Protein AF-W4KD29-F1 (afdb_monomer_lite)

Foldseek 3Di:
DDDDDDPDPDPDDDDPVNCVQQVWDQDPVQQKTKRQDHDPPDPPPDNIDMDHDDDPDD

InterPro domains:
  IPR021109 Aspartic peptidase domain superfamily [G3DSA:2.40.70.10] (3-50)

Secondary structure (DSSP, 8-state):
-------TT-S----HHHHHHH-PEEETTTTEEEES---TT-S---S-EEEEPPP---

Organism: Heterobasidion irregulare (strain TC 32-1) (NCBI:txid747525)

Structure (mmCIF, N/CA/C/O backbone):
data_AF-W4KD29-F1
#
_entry.id   AF-W4KD29-F1
#
loop_
_atom_site.group_PDB
_atom_site.id
_atom_site.type_symbol
_atom_site.label_atom_id
_atom_site.label_alt_id
_atom_site.label_comp_id
_atom_site.label_asym_id
_atom_site.label_entity_id
_atom_site.label_seq_id
_atom_site.pdbx_PDB_ins_code
_atom_site.Cartn_x
_atom_site.Cartn_y
_atom_site.Cartn_z
_atom_site.occupancy
_atom_site.B_iso_or_equiv
_atom_site.auth_seq_id
_atom_site.auth_comp_id
_atom_site.auth_asym_id
_atom_site.auth_atom_id
_atom_site.pdbx_PDB_model_num
ATOM 1 N N . GLU A 1 1 ? -14.122 11.048 -21.642 1.00 60.91 1 GLU A N 1
ATOM 2 C CA . GLU A 1 1 ? -15.184 11.103 -20.615 1.00 60.91 1 GLU A CA 1
ATOM 3 C C . GLU A 1 1 ? -14.540 11.184 -19.242 1.00 60.91 1 GLU A C 1
ATOM 5 O O . GLU A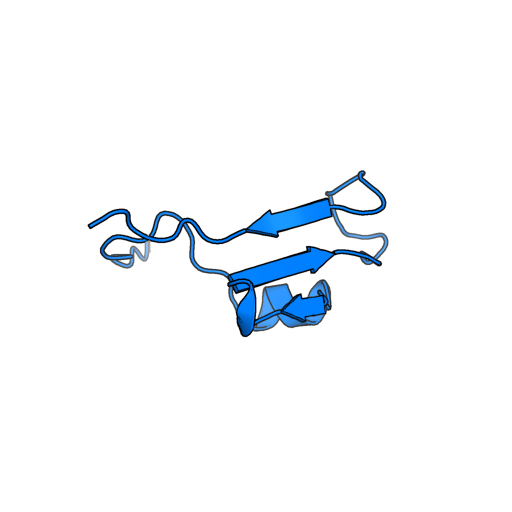 1 1 ? -13.468 10.617 -19.067 1.00 60.91 1 GLU A O 1
ATOM 10 N N . LEU A 1 2 ? -15.145 11.913 -18.304 1.00 66.19 2 LEU A N 1
ATOM 11 C CA . LEU A 1 2 ? -14.697 11.947 -16.912 1.00 66.19 2 LEU A CA 1
ATOM 12 C C . LEU A 1 2 ? -15.482 10.877 -16.148 1.00 66.19 2 LEU A C 1
ATOM 14 O O . LEU A 1 2 ? -16.684 11.027 -15.941 1.00 66.19 2 LEU A O 1
ATOM 18 N N . LEU A 1 3 ? -14.814 9.790 -15.771 1.00 78.00 3 LEU A N 1
ATOM 19 C CA . LEU A 1 3 ? -15.410 8.734 -14.960 1.00 78.00 3 LEU A CA 1
ATOM 20 C C . LEU A 1 3 ? -15.174 9.070 -13.486 1.00 78.00 3 LEU A C 1
ATOM 22 O O . LEU A 1 3 ? -14.031 9.172 -13.049 1.00 78.00 3 LEU A O 1
ATOM 26 N N . ALA A 1 4 ? -16.255 9.268 -12.735 1.00 82.88 4 ALA A N 1
ATOM 27 C CA . ALA A 1 4 ? -16.219 9.509 -11.298 1.00 82.88 4 ALA A CA 1
ATOM 28 C C . ALA A 1 4 ? -16.926 8.359 -10.573 1.00 82.88 4 ALA A C 1
ATOM 30 O O . ALA A 1 4 ? -18.027 7.965 -10.958 1.00 82.88 4 ALA A O 1
ATOM 31 N N . ALA A 1 5 ? -16.296 7.832 -9.524 1.00 85.19 5 ALA A N 1
ATOM 32 C CA . ALA A 1 5 ? -16.861 6.800 -8.664 1.00 85.19 5 ALA A CA 1
ATOM 33 C C . ALA A 1 5 ? -17.057 7.357 -7.249 1.00 85.19 5 ALA A C 1
ATOM 35 O O . ALA A 1 5 ? -16.195 8.059 -6.725 1.00 85.19 5 ALA A O 1
ATOM 36 N N . ASN A 1 6 ? -18.198 7.046 -6.633 1.00 87.12 6 ASN A N 1
ATOM 37 C CA . ASN A 1 6 ? -18.455 7.380 -5.236 1.00 87.12 6 ASN A CA 1
ATOM 38 C C . ASN A 1 6 ? -17.648 6.433 -4.332 1.00 87.12 6 ASN A C 1
ATOM 40 O O . ASN A 1 6 ? -17.834 5.220 -4.404 1.00 87.12 6 ASN A O 1
ATOM 44 N N . LEU A 1 7 ? -16.771 6.988 -3.492 1.00 86.62 7 LEU A N 1
ATOM 45 C CA . LEU A 1 7 ? -15.914 6.232 -2.568 1.00 86.62 7 LEU A CA 1
ATOM 46 C C . LEU A 1 7 ? -16.592 5.943 -1.214 1.00 86.62 7 LEU A C 1
ATOM 48 O O . LEU A 1 7 ? -16.005 5.303 -0.344 1.00 86.62 7 LEU A O 1
ATOM 52 N N . GLY A 1 8 ? -17.828 6.407 -1.014 1.00 86.75 8 GLY A N 1
ATOM 53 C CA . GLY A 1 8 ? -18.535 6.286 0.256 1.00 86.75 8 GLY A CA 1
ATOM 54 C C . GLY A 1 8 ? -17.891 7.148 1.342 1.00 86.75 8 GLY A C 1
ATOM 55 O O . GLY A 1 8 ? -17.717 8.350 1.156 1.00 86.75 8 GLY A O 1
ATOM 56 N N . GLY A 1 9 ? -17.575 6.534 2.486 1.00 83.81 9 GLY A N 1
ATOM 57 C CA . GLY A 1 9 ? -16.904 7.192 3.616 1.00 83.81 9 GLY A CA 1
ATOM 58 C C . GLY A 1 9 ? -15.376 7.207 3.523 1.00 83.81 9 GLY A C 1
ATOM 59 O O . GLY A 1 9 ? -14.719 7.747 4.410 1.00 83.81 9 GLY A O 1
ATOM 60 N N . GLU A 1 10 ? -14.808 6.615 2.473 1.00 81.81 10 GLU A N 1
ATOM 61 C CA . GLU A 1 10 ? -13.366 6.463 2.331 1.00 81.81 10 GLU A CA 1
ATOM 62 C C . GLU A 1 10 ? -12.746 7.643 1.580 1.00 81.81 10 GLU A C 1
ATOM 64 O O . GLU A 1 10 ? -13.253 8.098 0.555 1.00 81.81 10 GLU A O 1
ATOM 69 N N . ASN A 1 11 ? -11.596 8.111 2.066 1.00 79.81 11 ASN A N 1
ATOM 70 C CA . ASN A 1 11 ? -10.849 9.195 1.420 1.00 79.81 11 ASN A CA 1
ATOM 71 C C . ASN A 1 11 ? -9.952 8.695 0.278 1.00 79.81 11 ASN A C 1
ATOM 73 O O . ASN A 1 11 ? -9.565 9.473 -0.593 1.00 79.81 11 ASN A O 1
ATOM 77 N N . VAL A 1 12 ? -9.577 7.411 0.294 1.00 82.44 12 VA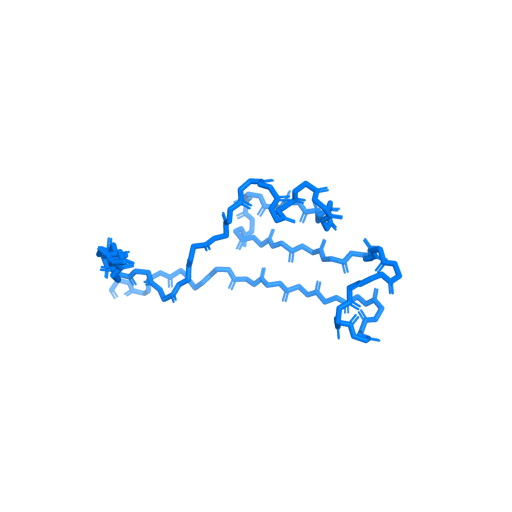L A N 1
ATOM 78 C CA . VAL A 1 12 ? -8.672 6.810 -0.689 1.00 82.44 12 VAL A CA 1
ATOM 79 C C . VAL A 1 12 ? -8.970 5.322 -0.857 1.00 82.44 12 VAL A C 1
ATOM 81 O O . VAL A 1 12 ? -9.222 4.620 0.118 1.00 82.44 12 VAL A O 1
ATOM 84 N N . ILE A 1 13 ? -8.899 4.836 -2.096 1.00 86.38 13 ILE A N 1
ATOM 85 C CA . ILE A 1 13 ? -8.920 3.408 -2.427 1.00 86.38 13 ILE A CA 1
ATOM 86 C C . ILE A 1 13 ? -7.606 3.087 -3.133 1.00 86.38 13 ILE A C 1
ATOM 88 O O . ILE A 1 13 ? -7.228 3.774 -4.081 1.00 86.38 13 ILE A O 1
ATOM 92 N N . LEU A 1 14 ? -6.908 2.050 -2.671 1.00 86.81 14 LEU A N 1
ATOM 93 C CA . LEU A 1 14 ? -5.689 1.558 -3.310 1.00 86.81 14 LEU A CA 1
ATOM 94 C C . LEU A 1 14 ? -6.030 0.370 -4.212 1.00 86.81 14 LEU A C 1
ATOM 96 O O . LEU A 1 14 ? -6.591 -0.624 -3.751 1.00 86.81 14 LEU A O 1
ATOM 100 N N . GLY A 1 15 ? -5.692 0.491 -5.495 1.00 90.00 15 GLY A N 1
ATOM 101 C CA . GLY A 1 15 ? -5.860 -0.571 -6.484 1.00 90.00 15 GLY A CA 1
ATOM 102 C C . GLY A 1 15 ? -4.909 -1.747 -6.255 1.00 90.00 15 GLY A C 1
ATOM 103 O O . GLY A 1 15 ? -3.840 -1.610 -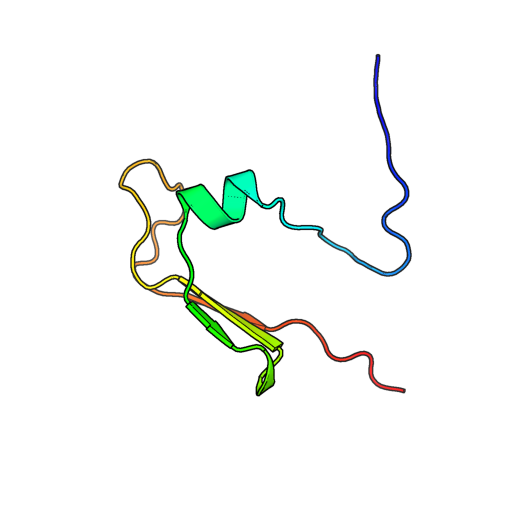5.655 1.00 90.00 15 GLY A O 1
ATOM 104 N N . THR A 1 16 ? -5.300 -2.928 -6.732 1.00 90.38 16 THR A N 1
ATOM 105 C CA . THR A 1 16 ? -4.494 -4.154 -6.620 1.00 90.38 16 THR A CA 1
ATOM 106 C C . THR A 1 16 ? -3.260 -4.133 -7.519 1.00 90.38 16 THR A C 1
ATOM 108 O O . THR A 1 16 ? -2.226 -4.677 -7.142 1.00 90.38 16 THR A O 1
ATOM 111 N N . ASP A 1 17 ? -3.346 -3.467 -8.666 1.00 89.00 17 ASP A N 1
ATOM 112 C CA . ASP A 1 17 ? -2.232 -3.146 -9.558 1.00 89.00 17 ASP A CA 1
ATOM 113 C C . ASP A 1 17 ? -1.159 -2.307 -8.850 1.00 89.00 17 ASP A C 1
ATOM 115 O O . ASP A 1 17 ? 0.013 -2.689 -8.825 1.00 89.00 17 ASP A O 1
ATOM 119 N N . TRP A 1 18 ? -1.577 -1.231 -8.181 1.00 85.88 18 TRP A N 1
ATOM 120 C CA . TRP A 1 18 ? -0.695 -0.365 -7.402 1.00 85.88 18 TRP A CA 1
ATOM 121 C C . TRP A 1 18 ? -0.042 -1.128 -6.239 1.00 85.88 18 TRP A C 1
ATOM 123 O O . TRP A 1 18 ? 1.170 -1.055 -6.027 1.00 85.88 18 TRP A O 1
ATOM 133 N N . LEU A 1 19 ? -0.821 -1.928 -5.501 1.00 88.31 19 LEU A N 1
ATOM 134 C CA . LEU A 1 19 ? -0.286 -2.760 -4.417 1.00 88.31 19 LEU A CA 1
ATOM 135 C C . LEU A 1 19 ? 0.730 -3.791 -4.925 1.00 88.31 19 LEU A C 1
ATOM 137 O O . LEU A 1 19 ? 1.725 -4.038 -4.247 1.00 88.31 19 LEU A O 1
ATOM 141 N N . HIS A 1 20 ? 0.506 -4.375 -6.103 1.00 87.25 20 HIS A N 1
ATOM 142 C CA . HIS A 1 20 ? 1.427 -5.342 -6.693 1.00 87.25 20 HIS A CA 1
ATOM 143 C C . HIS A 1 20 ? 2.760 -4.695 -7.096 1.00 87.25 20 HIS A C 1
ATOM 145 O O . HIS A 1 20 ? 3.817 -5.265 -6.831 1.00 87.25 20 HIS A O 1
ATOM 151 N N . GLU A 1 21 ? 2.732 -3.498 -7.688 1.00 85.44 21 GLU A N 1
ATOM 152 C CA . GLU A 1 21 ? 3.948 -2.756 -8.053 1.00 85.44 21 GLU A CA 1
ATOM 153 C C . GLU A 1 21 ? 4.805 -2.408 -6.827 1.00 85.44 21 GLU A C 1
ATOM 155 O O . GLU A 1 21 ? 6.033 -2.524 -6.855 1.00 85.44 21 GLU A O 1
ATOM 160 N N . HIS A 1 22 ? 4.159 -2.011 -5.731 1.00 84.25 22 HIS A N 1
ATOM 161 C CA . HIS A 1 22 ? 4.851 -1.540 -4.532 1.00 84.25 22 HIS A CA 1
ATOM 162 C C . HIS A 1 22 ? 5.121 -2.626 -3.482 1.00 84.25 22 HIS A C 1
ATOM 164 O O . HIS A 1 22 ? 5.880 -2.378 -2.545 1.00 84.25 22 HIS A O 1
ATOM 170 N N . ASN A 1 23 ? 4.510 -3.806 -3.628 1.00 86.75 23 ASN A N 1
ATOM 171 C CA . ASN A 1 23 ? 4.658 -4.990 -2.778 1.00 86.75 23 ASN A CA 1
ATOM 172 C C . ASN A 1 23 ? 4.795 -4.688 -1.262 1.00 86.75 23 ASN A C 1
ATOM 174 O O . ASN A 1 23 ? 5.787 -5.084 -0.633 1.00 86.75 23 ASN A O 1
ATOM 178 N N . PRO A 1 24 ? 3.845 -3.949 -0.649 1.00 90.38 24 PRO A N 1
ATOM 179 C CA . PRO A 1 24 ? 3.918 -3.639 0.769 1.00 90.38 24 PRO A CA 1
ATOM 180 C C . PRO A 1 24 ? 3.685 -4.880 1.630 1.00 90.38 24 PRO A C 1
ATOM 182 O O . PRO A 1 24 ? 2.994 -5.826 1.255 1.00 90.38 24 PRO A O 1
ATOM 185 N N . GLN A 1 25 ? 4.185 -4.834 2.858 1.00 91.88 25 GLN A N 1
ATOM 186 C CA . GLN A 1 25 ? 3.780 -5.765 3.902 1.00 91.88 25 GLN A CA 1
ATOM 187 C C . GLN A 1 25 ? 2.405 -5.352 4.432 1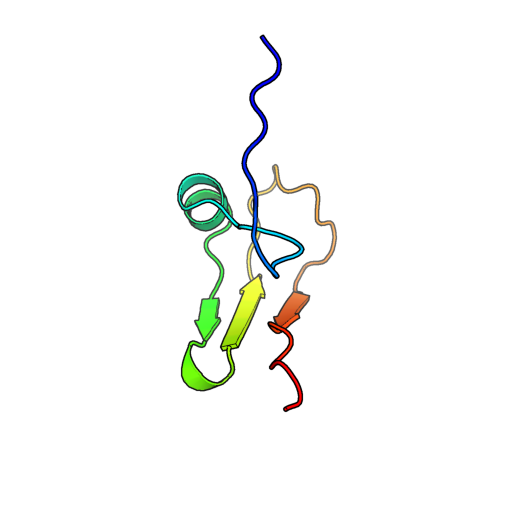.00 91.88 25 GLN A C 1
ATOM 189 O O . GLN A 1 25 ? 2.246 -4.241 4.943 1.00 91.88 25 GLN A O 1
ATOM 194 N N . ILE A 1 26 ? 1.420 -6.245 4.334 1.00 91.88 26 ILE A N 1
ATOM 195 C CA . ILE A 1 26 ? 0.062 -5.995 4.823 1.00 91.88 26 ILE A CA 1
ATOM 196 C C . ILE A 1 26 ? -0.121 -6.636 6.197 1.00 91.88 26 ILE A C 1
ATOM 198 O O . ILE A 1 26 ? 0.047 -7.844 6.362 1.00 91.88 26 ILE A O 1
ATOM 202 N N . ASN A 1 27 ? -0.500 -5.831 7.188 1.00 92.88 27 ASN A N 1
ATOM 203 C CA . ASN A 1 27 ? -0.883 -6.302 8.511 1.00 92.88 27 ASN A CA 1
ATOM 204 C C . ASN A 1 27 ? -2.373 -6.049 8.744 1.00 92.88 27 ASN A C 1
ATOM 206 O O . ASN A 1 27 ? -2.776 -4.968 9.170 1.00 92.88 27 ASN A O 1
ATOM 210 N N . TRP A 1 28 ? -3.181 -7.078 8.504 1.00 91.12 28 TRP A N 1
ATOM 211 C CA . TRP A 1 28 ? -4.635 -7.023 8.666 1.00 91.12 28 TRP A CA 1
ATOM 212 C C . TRP A 1 28 ? -5.076 -6.824 10.117 1.00 91.12 28 TRP A C 1
ATOM 214 O O . TRP A 1 28 ? -6.041 -6.114 10.370 1.00 91.12 28 TRP A O 1
ATOM 224 N N . VAL A 1 29 ? -4.342 -7.389 11.082 1.00 91.88 29 VAL A N 1
ATOM 225 C CA . VAL A 1 29 ? -4.666 -7.267 12.515 1.00 91.88 29 VAL A CA 1
ATOM 226 C C . VAL A 1 29 ? -4.511 -5.823 12.993 1.00 91.88 29 VAL A C 1
ATOM 228 O O . VAL A 1 29 ? -5.321 -5.337 13.775 1.00 91.88 29 VAL A O 1
ATOM 231 N N . LYS A 1 30 ? -3.473 -5.129 12.518 1.00 89.94 30 LYS A N 1
ATOM 232 C CA . LYS A 1 30 ? -3.204 -3.719 12.846 1.00 89.94 30 LYS A CA 1
ATOM 233 C C . LYS A 1 30 ? -3.826 -2.735 11.856 1.00 89.94 30 LYS A C 1
ATOM 235 O O . LYS A 1 30 ? -3.635 -1.533 12.020 1.00 89.94 30 LYS A O 1
ATOM 240 N N . ASN A 1 31 ? -4.511 -3.246 10.834 1.00 89.62 31 ASN A N 1
ATOM 241 C CA . ASN A 1 31 ? -5.052 -2.486 9.716 1.00 89.62 31 ASN A CA 1
ATOM 242 C C . ASN A 1 31 ? -4.015 -1.515 9.103 1.00 89.62 31 ASN A C 1
ATOM 244 O O . ASN A 1 31 ? -4.238 -0.307 9.009 1.00 89.62 31 ASN A O 1
ATOM 248 N N . SER A 1 32 ? -2.827 -2.034 8.762 1.00 90.75 32 SER A N 1
ATOM 249 C CA . SER A 1 32 ? -1.690 -1.216 8.317 1.00 90.75 32 SER A CA 1
ATOM 250 C C . SER A 1 32 ? -0.928 -1.798 7.126 1.00 90.75 32 SER A C 1
ATOM 252 O O . SER A 1 32 ? -0.773 -3.015 7.016 1.00 90.75 32 SER A O 1
ATOM 254 N N . LEU A 1 33 ? -0.359 -0.917 6.303 1.00 90.69 33 LEU A N 1
ATOM 255 C CA . LEU A 1 33 ? 0.535 -1.230 5.186 1.00 90.69 33 LEU A CA 1
ATOM 256 C C . LEU A 1 33 ? 1.932 -0.683 5.472 1.00 90.69 33 LEU A C 1
ATOM 258 O O . LEU A 1 33 ? 2.073 0.512 5.724 1.00 90.69 33 LEU A O 1
ATOM 262 N N . THR A 1 34 ? 2.963 -1.518 5.391 1.00 90.50 34 THR A N 1
ATOM 263 C CA . THR A 1 34 ? 4.361 -1.095 5.545 1.00 90.50 34 THR A CA 1
ATOM 264 C C . THR A 1 34 ? 5.112 -1.260 4.231 1.00 90.50 34 THR A C 1
ATOM 266 O O . THR A 1 34 ? 5.250 -2.365 3.711 1.00 90.50 34 THR A O 1
ATOM 269 N N . PHE A 1 35 ? 5.658 -0.161 3.722 1.00 86.00 35 PHE A N 1
ATOM 270 C CA . PHE A 1 35 ? 6.455 -0.128 2.501 1.00 86.00 35 PHE A CA 1
ATOM 271 C C . PHE A 1 35 ? 7.924 -0.199 2.899 1.00 86.00 35 PHE A C 1
ATOM 273 O O . PHE A 1 35 ? 8.483 0.779 3.385 1.00 86.00 35 PHE A O 1
ATOM 280 N N . SER A 1 36 ? 8.532 -1.379 2.775 1.00 77.62 36 SER A N 1
ATOM 281 C CA . SER A 1 36 ? 9.932 -1.612 3.162 1.00 77.62 36 SER A CA 1
ATOM 282 C C . SER A 1 36 ? 10.918 -1.529 2.000 1.00 77.62 36 SER A C 1
ATOM 284 O O . SER A 1 36 ? 12.120 -1.392 2.228 1.00 77.62 36 SER A O 1
ATOM 286 N N . THR A 1 37 ? 10.405 -1.685 0.781 1.00 70.06 37 THR A N 1
ATOM 287 C CA . THR A 1 37 ? 11.154 -1.822 -0.468 1.00 70.06 37 THR A CA 1
ATOM 288 C C . THR A 1 37 ? 10.264 -1.308 -1.591 1.00 70.06 37 THR A C 1
ATOM 290 O O . THR A 1 37 ? 9.343 -2.005 -2.001 1.00 70.06 37 THR A O 1
ATOM 293 N N . CYS A 1 38 ? 10.496 -0.083 -2.054 1.00 68.25 38 CYS A N 1
ATOM 294 C CA . CYS A 1 38 ? 9.822 0.434 -3.240 1.00 68.25 38 CYS A CA 1
ATOM 295 C C . CYS A 1 38 ? 10.710 0.210 -4.471 1.00 68.25 38 CYS A C 1
ATOM 297 O O . CYS A 1 38 ? 11.936 0.282 -4.359 1.00 68.25 38 CYS A O 1
ATOM 299 N N . ALA A 1 39 ? 10.116 -0.051 -5.639 1.00 69.06 39 ALA A N 1
ATOM 300 C CA . ALA A 1 39 ? 10.855 -0.046 -6.901 1.00 69.06 39 ALA A CA 1
ATOM 301 C C . ALA A 1 39 ? 11.525 1.325 -7.128 1.00 69.06 39 ALA A C 1
ATOM 303 O O . ALA A 1 39 ? 11.047 2.341 -6.631 1.00 69.06 39 ALA A O 1
ATOM 304 N N . THR A 1 40 ? 12.615 1.388 -7.896 1.00 65.50 40 THR A N 1
ATOM 305 C CA . THR A 1 40 ? 13.330 2.650 -8.197 1.00 65.50 40 THR A CA 1
ATOM 306 C C . THR A 1 40 ? 12.477 3.686 -8.935 1.00 65.50 40 THR A C 1
ATOM 308 O O . THR A 1 40 ? 12.834 4.860 -8.963 1.00 65.50 40 THR A O 1
ATOM 311 N N . THR A 1 41 ? 11.353 3.265 -9.515 1.00 69.69 41 THR A N 1
ATOM 312 C CA . THR A 1 41 ? 10.342 4.112 -10.166 1.00 69.69 41 THR A CA 1
ATOM 313 C C . THR A 1 41 ? 9.371 4.767 -9.181 1.00 69.69 41 THR A C 1
ATOM 315 O O . THR A 1 41 ? 8.592 5.638 -9.561 1.00 69.69 41 THR A O 1
ATOM 318 N N . CYS A 1 42 ? 9.409 4.371 -7.912 1.00 70.06 42 CYS A N 1
ATOM 319 C CA . CYS A 1 42 ? 8.538 4.882 -6.870 1.00 70.06 42 CYS A CA 1
ATOM 320 C C . CYS A 1 42 ? 8.926 6.311 -6.480 1.00 70.06 42 CYS A C 1
ATOM 322 O O . CYS A 1 42 ? 10.049 6.573 -6.053 1.00 70.06 42 CYS A O 1
ATOM 324 N N . LEU A 1 43 ? 7.969 7.237 -6.569 1.00 69.12 43 LEU A N 1
ATOM 325 C CA . LEU A 1 43 ? 8.161 8.646 -6.200 1.00 69.12 43 LEU A CA 1
ATOM 326 C C . LEU A 1 43 ? 8.375 8.856 -4.692 1.00 69.12 43 LEU A C 1
ATOM 328 O O . LEU A 1 43 ? 8.758 9.947 -4.266 1.00 69.12 43 LEU A O 1
ATOM 332 N N . VAL A 1 44 ? 8.120 7.834 -3.870 1.00 66.06 44 VAL A N 1
ATOM 333 C CA . VAL A 1 44 ? 8.323 7.922 -2.426 1.00 66.06 44 VAL A CA 1
ATOM 334 C C . VAL A 1 44 ? 9.812 7.762 -2.120 1.00 66.06 44 VAL A C 1
ATOM 336 O O . VAL A 1 44 ? 10.344 6.658 -2.080 1.00 66.06 44 VAL A O 1
ATOM 339 N N . SER A 1 45 ? 10.486 8.890 -1.885 1.00 58.94 45 SER A N 1
ATOM 340 C CA . SER A 1 45 ? 11.918 8.960 -1.556 1.00 58.94 45 SER A CA 1
ATOM 341 C C . SER A 1 45 ? 12.273 8.401 -0.173 1.00 58.94 45 SER A C 1
ATOM 343 O O . SER A 1 45 ? 13.451 8.257 0.158 1.00 58.94 45 SER A O 1
ATOM 345 N N . GLN A 1 46 ? 11.270 8.098 0.656 1.00 64.12 46 GLN A N 1
ATOM 346 C CA . GLN A 1 46 ? 11.478 7.524 1.978 1.00 64.12 46 GLN A CA 1
ATOM 347 C C . GLN A 1 46 ? 11.677 6.017 1.877 1.00 64.12 46 GLN A C 1
ATOM 349 O O . GLN A 1 46 ? 10.820 5.280 1.397 1.00 64.12 46 GLN A O 1
ATOM 354 N N . SER A 1 47 ? 12.811 5.561 2.401 1.00 64.81 47 SER A N 1
ATOM 355 C CA . SER A 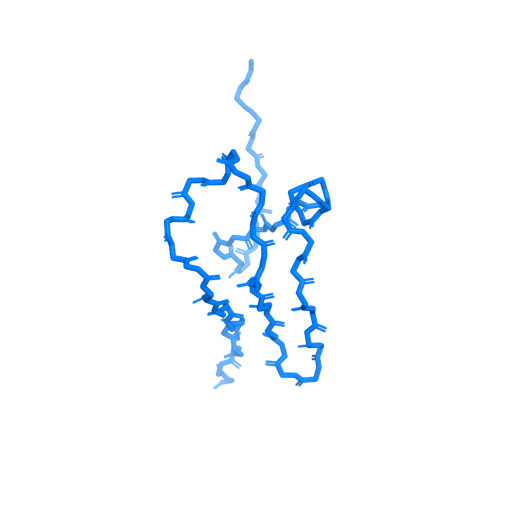1 47 ? 13.228 4.164 2.354 1.00 64.81 47 SER A CA 1
ATOM 356 C C . SER A 1 47 ? 12.269 3.222 3.081 1.00 64.81 47 SER A C 1
ATOM 358 O O . SER A 1 47 ? 12.200 2.058 2.690 1.00 64.81 47 SER A O 1
ATOM 360 N N . LYS A 1 48 ? 11.531 3.698 4.104 1.00 77.69 48 LYS A N 1
ATOM 361 C CA . LYS A 1 48 ? 10.471 2.943 4.795 1.00 77.69 48 LYS A CA 1
ATOM 362 C C . LYS A 1 48 ? 9.394 3.853 5.384 1.00 77.69 48 LYS A C 1
ATOM 364 O O . LYS A 1 48 ? 9.723 4.771 6.130 1.00 77.69 48 LYS A O 1
ATOM 369 N N . PHE A 1 49 ? 8.123 3.546 5.143 1.00 83.81 49 PHE A N 1
ATOM 370 C CA . PHE A 1 49 ? 6.995 4.218 5.800 1.00 83.81 49 PHE A CA 1
ATOM 371 C C . PHE A 1 49 ? 5.823 3.254 6.024 1.00 83.81 49 PHE A C 1
ATOM 373 O O . PHE A 1 49 ? 5.771 2.170 5.440 1.00 83.81 49 PHE A O 1
ATOM 380 N N . THR A 1 50 ? 4.904 3.622 6.919 1.00 86.75 50 THR A N 1
ATOM 381 C CA . THR A 1 50 ? 3.705 2.832 7.230 1.00 86.75 50 THR A CA 1
ATOM 382 C C . THR A 1 50 ? 2.461 3.699 7.131 1.00 86.75 50 THR A C 1
ATOM 384 O O . THR A 1 50 ? 2.432 4.800 7.673 1.00 86.75 50 THR A O 1
ATOM 387 N N . ILE A 1 51 ? 1.440 3.180 6.456 1.00 86.62 51 ILE A N 1
ATOM 388 C CA . ILE A 1 51 ? 0.092 3.743 6.433 1.00 86.62 51 ILE A CA 1
ATOM 389 C C . ILE A 1 51 ? -0.750 2.927 7.412 1.00 86.62 51 ILE A C 1
ATOM 391 O O . ILE A 1 51 ? -0.780 1.700 7.327 1.00 86.62 51 ILE A O 1
ATOM 395 N N . GLN A 1 52 ? -1.433 3.598 8.333 1.00 86.50 52 GLN A N 1
ATOM 396 C CA . GLN A 1 52 ? -2.463 2.998 9.176 1.00 86.50 52 GLN A CA 1
ATOM 397 C C . GLN A 1 52 ? -3.821 3.486 8.704 1.00 86.50 52 GLN A C 1
ATOM 399 O O . GLN A 1 52 ? -4.029 4.690 8.546 1.00 86.50 52 GLN A O 1
ATOM 404 N N . ALA A 1 53 ? -4.738 2.554 8.478 1.00 80.56 53 ALA A N 1
ATOM 405 C CA . ALA A 1 53 ? -6.118 2.915 8.240 1.00 80.56 53 ALA A CA 1
ATOM 406 C C . ALA A 1 53 ? -6.704 3.496 9.530 1.00 80.56 53 ALA A C 1
ATOM 408 O O . ALA A 1 53 ? -6.512 2.957 10.625 1.00 80.56 53 ALA A O 1
ATOM 409 N N . LEU A 1 54 ? -7.400 4.622 9.390 1.00 74.81 54 LEU A N 1
ATOM 410 C CA . LEU A 1 54 ? -8.129 5.220 10.494 1.00 74.81 54 LEU A CA 1
ATOM 411 C C . LEU A 1 54 ? -9.242 4.249 10.881 1.00 74.81 54 LEU A C 1
ATOM 413 O O . LEU A 1 54 ? -10.081 3.896 10.057 1.00 74.81 54 LEU A O 1
ATOM 417 N N . VAL A 1 55 ? -9.233 3.790 12.129 1.00 68.31 55 VAL A N 1
ATOM 418 C CA . VAL A 1 55 ? -10.394 3.093 12.678 1.00 68.31 55 VAL A CA 1
ATOM 419 C C . VAL A 1 55 ? -11.461 4.164 12.885 1.00 68.31 55 VAL A C 1
ATOM 421 O O . VAL A 1 55 ? -11.161 5.150 13.566 1.00 68.31 55 VAL A O 1
ATOM 424 N N . PRO A 1 56 ? -12.673 4.027 12.322 1.00 60.19 56 PRO A N 1
ATOM 425 C CA . PRO A 1 56 ? -13.751 4.948 12.637 1.00 60.19 56 PRO A CA 1
ATOM 426 C C . PRO A 1 56 ? -13.980 4.903 14.150 1.00 60.19 56 PRO A C 1
ATOM 428 O O . PRO A 1 56 ? -14.347 3.861 14.695 1.00 60.19 56 PRO A O 1
ATOM 431 N N . THR A 1 57 ? -13.703 6.002 14.850 1.00 55.62 57 THR A N 1
ATOM 432 C CA . THR A 1 57 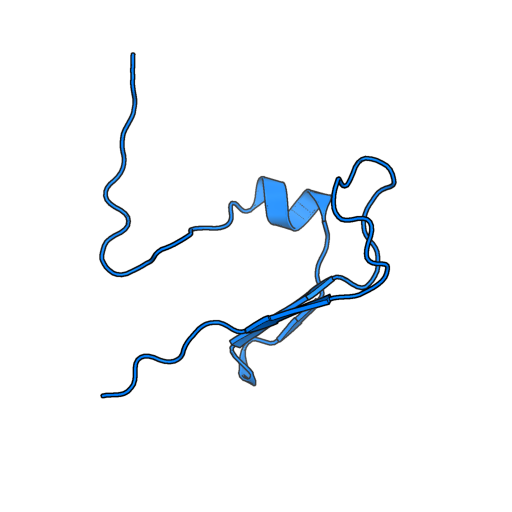? -14.181 6.174 16.223 1.00 55.62 57 THR A CA 1
ATOM 433 C C . THR A 1 57 ? -15.702 6.185 16.165 1.00 55.62 57 THR A C 1
ATOM 435 O O . THR A 1 57 ? -16.263 7.010 15.442 1.00 55.62 57 THR A O 1
ATOM 438 N N . GLN A 1 58 ? -16.327 5.224 16.854 1.00 45.12 58 GLN A N 1
ATOM 439 C CA . GLN A 1 58 ? -17.780 5.161 17.033 1.00 45.12 58 GLN A CA 1
ATOM 440 C C . GLN A 1 58 ? -18.334 6.448 17.642 1.00 45.12 58 GLN A C 1
ATOM 442 O O . GLN A 1 58 ? -17.633 7.041 18.495 1.00 45.12 58 GLN A O 1
#

Sequence (58 aa):
ELLAANLGGENVILGTDWLHEHNPQINWVKNSLTFSTCATTCLVSQSKFTIQALVPTQ

pLDDT: mean 79.81, std 11.22, range [45.12, 92.88]

Radius of gyration: 13.71 Å; chains: 1; bounding box: 32×19×38 Å